Protein AF-A0A6C1P4Z9-F1 (afdb_monomer)

Solvent-accessible surface area (backbone atoms only — not comparable to full-atom values): 5049 Å² total; per-residue (Å²): 137,59,62,70,58,48,37,58,59,47,67,77,78,50,99,60,54,74,67,54,38,50,52,50,30,48,50,66,71,71,47,86,61,90,87,65,86,70,53,73,66,57,48,51,53,52,51,54,56,39,67,70,40,97,60,53,58,44,45,101,84,72,44,72,66,68,82,89,78,55,72,67,59,55,53,64,73,76,104

Foldseek 3Di:
DDLVVQLVVVVPPDPDDSVVSSVVSVCVVPDDDPPDDDDPVRVVVVVVVLVVDPCSQADPVRDGPDDDQDPVNVVVVVD

Structure (mmCIF, N/CA/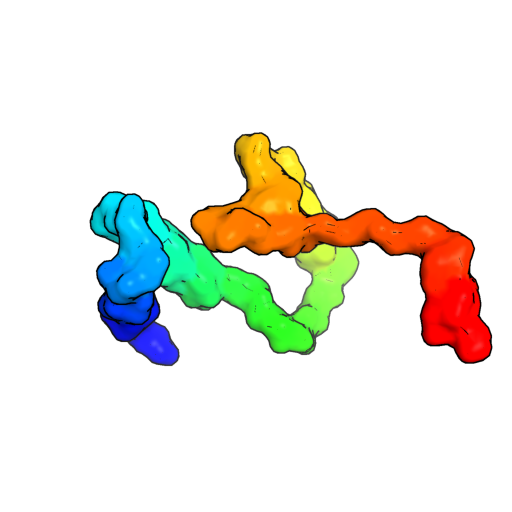C/O backbone):
data_AF-A0A6C1P4Z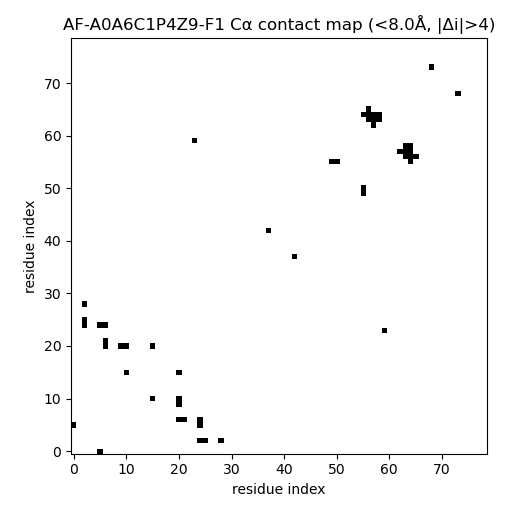9-F1
#
_entry.id   AF-A0A6C1P4Z9-F1
#
loop_
_atom_site.group_PDB
_atom_site.id
_atom_site.type_symbol
_atom_site.label_atom_id
_atom_site.label_alt_id
_atom_site.label_comp_id
_atom_site.label_asym_id
_atom_site.label_entity_id
_atom_site.label_seq_id
_atom_site.pdbx_PDB_ins_code
_atom_site.Cartn_x
_atom_site.Cartn_y
_atom_site.Cartn_z
_atom_site.occupancy
_atom_site.B_iso_or_equiv
_atom_site.auth_seq_id
_atom_site.auth_comp_id
_atom_site.auth_asym_id
_atom_site.auth_atom_id
_atom_site.pdbx_PDB_model_num
ATOM 1 N N . GLU A 1 1 ? 3.770 -0.387 20.682 1.00 52.38 1 GLU A N 1
ATOM 2 C CA . GLU A 1 1 ? 4.342 0.964 20.884 1.00 52.38 1 GLU A CA 1
ATOM 3 C C . GLU A 1 1 ? 3.235 2.015 20.888 1.00 52.38 1 GLU A C 1
ATOM 5 O O . GLU A 1 1 ? 2.213 1.809 20.235 1.00 52.38 1 GLU A O 1
ATOM 10 N N . SER A 1 2 ? 3.383 3.089 21.668 1.00 76.75 2 SER A N 1
ATOM 11 C CA . SER A 1 2 ? 2.355 4.133 21.809 1.00 76.75 2 SER A CA 1
ATOM 12 C C . SER A 1 2 ? 2.380 5.106 20.623 1.00 76.75 2 SER A C 1
ATOM 14 O O . SER A 1 2 ? 3.454 5.505 20.180 1.00 76.75 2 SER A O 1
ATOM 16 N N . ILE A 1 3 ? 1.205 5.544 20.151 1.00 72.25 3 ILE A N 1
ATOM 17 C CA . ILE A 1 3 ? 1.054 6.571 19.091 1.00 72.25 3 ILE A CA 1
ATOM 18 C C . ILE A 1 3 ? 1.859 7.836 19.440 1.00 72.25 3 ILE A C 1
ATOM 20 O O . ILE A 1 3 ? 2.444 8.471 18.566 1.00 72.25 3 ILE A O 1
ATOM 24 N N . LEU A 1 4 ? 1.952 8.156 20.735 1.00 72.50 4 LEU A N 1
ATOM 25 C CA . LEU A 1 4 ? 2.696 9.306 21.247 1.00 72.50 4 LEU A CA 1
ATOM 26 C C . LEU A 1 4 ? 4.205 9.217 20.970 1.00 72.50 4 LEU A C 1
ATOM 28 O O . LEU A 1 4 ? 4.820 10.235 20.667 1.00 72.50 4 LEU A O 1
ATOM 32 N N . GLN A 1 5 ? 4.801 8.020 21.024 1.00 70.94 5 GLN A N 1
ATOM 33 C CA . GLN A 1 5 ? 6.223 7.846 20.698 1.00 70.94 5 GLN A CA 1
ATOM 34 C C . GLN A 1 5 ? 6.482 8.044 19.203 1.00 70.94 5 GLN A C 1
ATOM 36 O O . GLN A 1 5 ? 7.439 8.717 18.830 1.00 70.94 5 GLN A O 1
ATOM 41 N N . GLN A 1 6 ? 5.607 7.519 18.339 1.00 64.19 6 GLN A N 1
ATOM 42 C CA . GLN A 1 6 ? 5.737 7.721 16.893 1.00 64.19 6 GLN A CA 1
ATOM 43 C C . GLN A 1 6 ? 5.586 9.201 16.518 1.00 64.19 6 GLN A C 1
ATOM 45 O O . GLN A 1 6 ? 6.374 9.711 15.726 1.00 64.19 6 GLN A O 1
ATOM 50 N N . PHE A 1 7 ? 4.652 9.922 17.150 1.00 62.34 7 PHE A N 1
ATOM 51 C CA . PHE A 1 7 ? 4.495 11.367 16.960 1.00 62.34 7 PHE A CA 1
ATOM 52 C C . PHE A 1 7 ? 5.784 12.148 17.271 1.00 62.34 7 PHE A C 1
ATOM 54 O O . PHE A 1 7 ? 6.181 13.009 16.486 1.00 62.34 7 PHE A O 1
ATOM 61 N N . GLN A 1 8 ? 6.476 11.816 18.368 1.00 60.88 8 GLN A N 1
ATOM 62 C CA . GLN A 1 8 ? 7.748 12.459 18.719 1.00 60.88 8 GLN A CA 1
ATOM 63 C C . GLN A 1 8 ? 8.895 12.104 17.756 1.00 60.88 8 GLN A C 1
ATOM 65 O O . GLN A 1 8 ? 9.754 12.938 17.472 1.00 60.88 8 GLN A O 1
ATOM 70 N N . ASN A 1 9 ? 8.894 10.908 17.169 1.00 63.56 9 ASN A N 1
ATOM 71 C CA . ASN A 1 9 ? 9.892 10.554 16.156 1.00 63.56 9 ASN A CA 1
ATOM 72 C C . ASN A 1 9 ? 9.700 11.363 14.858 1.00 63.56 9 ASN A C 1
ATOM 74 O O . ASN A 1 9 ? 10.676 11.807 14.250 1.00 63.56 9 ASN A O 1
ATOM 78 N N . PHE A 1 10 ? 8.452 11.632 14.458 1.00 57.59 10 PHE A N 1
ATOM 79 C CA . PHE A 1 10 ? 8.153 12.454 13.279 1.00 57.59 10 PHE A CA 1
ATOM 80 C C . PHE A 1 10 ? 8.378 13.957 13.500 1.00 57.59 10 PHE A C 1
ATOM 82 O O . PHE A 1 10 ? 8.514 14.697 12.524 1.00 57.59 10 PHE A O 1
ATOM 89 N N . THR A 1 11 ? 8.464 14.436 14.749 1.00 55.88 11 THR A N 1
ATOM 90 C CA . THR A 1 11 ? 8.811 15.842 15.025 1.00 55.88 11 THR A CA 1
ATOM 91 C C . THR A 1 11 ? 10.245 16.217 14.650 1.00 55.88 11 THR A C 1
ATOM 93 O O . THR A 1 11 ? 10.486 17.393 14.392 1.00 55.88 11 THR A O 1
ATOM 96 N N . THR A 1 12 ? 11.166 15.255 14.547 1.00 54.06 12 THR A N 1
ATOM 97 C CA . THR A 1 12 ? 12.598 15.531 14.323 1.00 54.06 12 THR A CA 1
ATOM 98 C C . THR A 1 12 ? 13.004 15.500 12.843 1.00 54.06 12 THR A C 1
ATOM 100 O O . THR A 1 12 ? 13.990 16.129 12.472 1.00 54.06 12 THR A O 1
ATOM 103 N N . ALA A 1 13 ? 12.252 14.803 11.981 1.00 55.59 13 ALA A N 1
ATOM 104 C CA . ALA A 1 13 ? 12.684 14.500 10.610 1.00 55.59 13 ALA A CA 1
ATOM 105 C C . ALA A 1 13 ? 11.921 15.241 9.494 1.00 55.59 13 ALA A C 1
ATOM 107 O O . ALA A 1 13 ? 12.442 15.347 8.386 1.00 55.59 13 ALA A O 1
ATOM 108 N N . VAL A 1 14 ? 10.708 15.759 9.742 1.00 58.53 14 VAL A N 1
ATOM 109 C CA . VAL A 1 14 ? 9.865 16.336 8.677 1.00 58.53 14 VAL A CA 1
ATOM 110 C C . VAL A 1 14 ? 9.133 17.592 9.166 1.00 58.53 14 VAL A C 1
ATOM 112 O O . VAL A 1 14 ? 8.536 17.600 10.247 1.00 58.53 14 VAL A O 1
ATOM 115 N N . ARG A 1 15 ? 9.143 18.666 8.360 1.00 64.88 15 ARG A N 1
ATOM 116 C CA . ARG A 1 15 ? 8.349 19.894 8.584 1.00 64.88 15 ARG A CA 1
ATOM 117 C C . ARG A 1 15 ? 6.860 19.660 8.272 1.00 64.88 15 ARG A C 1
ATOM 119 O O . ARG A 1 15 ? 6.286 20.354 7.447 1.00 64.88 15 ARG A O 1
ATOM 126 N N . LEU A 1 16 ? 6.258 18.666 8.918 1.00 70.56 16 LEU A N 1
ATOM 127 C CA . LEU A 1 16 ? 4.825 18.381 8.833 1.00 70.56 16 LEU A CA 1
ATOM 128 C C . LEU A 1 16 ? 4.065 19.148 9.920 1.00 70.56 16 LEU A C 1
ATOM 130 O O . LEU A 1 16 ? 4.557 19.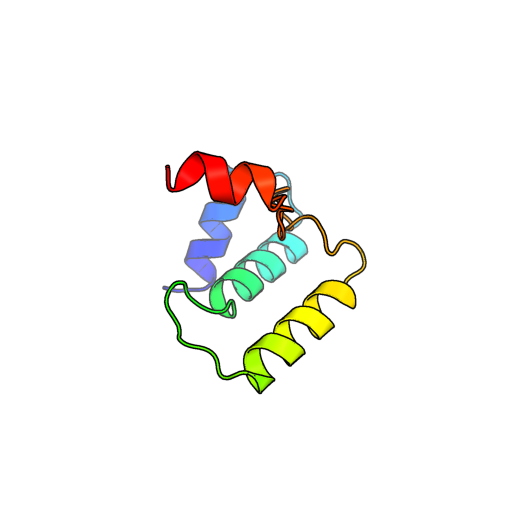305 11.051 1.00 70.56 16 LEU A O 1
ATOM 134 N N . GLY A 1 17 ? 2.852 19.585 9.589 1.00 81.19 17 GLY A N 1
ATOM 135 C CA . GLY A 1 17 ? 1.888 20.112 10.546 1.00 81.19 17 GLY A CA 1
ATOM 136 C C . GLY A 1 17 ? 1.504 19.061 11.595 1.00 81.19 17 GLY A C 1
ATOM 137 O O . GLY A 1 17 ? 1.662 17.856 11.396 1.00 81.19 17 GLY A O 1
ATOM 138 N N . ASN A 1 18 ? 0.986 19.501 12.743 1.00 82.19 18 ASN A N 1
ATOM 139 C CA . ASN A 1 18 ? 0.624 18.584 13.835 1.00 82.19 18 ASN A CA 1
ATOM 140 C C . ASN A 1 18 ? -0.435 17.550 13.409 1.00 82.19 18 ASN A C 1
ATOM 142 O O . ASN A 1 18 ? -0.352 16.389 13.807 1.00 82.19 18 ASN A O 1
ATOM 146 N N . THR A 1 19 ? -1.388 17.949 12.563 1.00 85.25 19 THR A N 1
ATOM 147 C CA . THR A 1 19 ? -2.423 17.060 12.014 1.00 85.25 19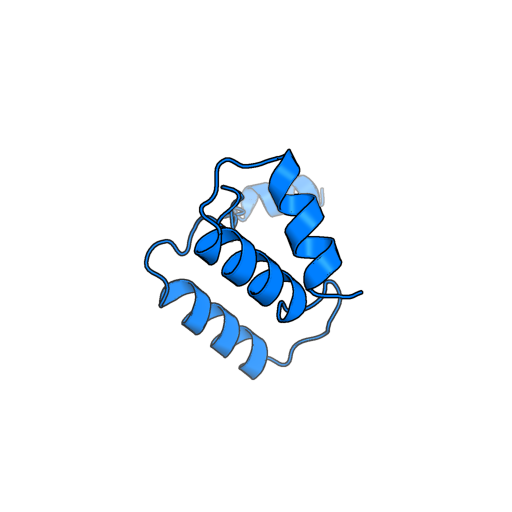 THR A CA 1
ATOM 148 C C . THR A 1 19 ? -1.828 15.975 11.118 1.00 85.25 19 THR A C 1
ATOM 150 O O . THR A 1 19 ? -2.174 14.805 11.256 1.00 85.25 19 THR A O 1
ATOM 153 N N . GLU A 1 20 ? -0.885 16.334 10.249 1.00 84.00 20 GLU A N 1
ATOM 154 C CA . GLU A 1 20 ? -0.210 15.395 9.346 1.00 84.00 20 GLU A CA 1
ATOM 155 C C . GLU A 1 20 ? 0.633 14.382 10.125 1.00 84.00 20 GLU A C 1
ATOM 157 O O . GLU A 1 20 ? 0.603 13.188 9.837 1.00 84.00 20 GLU A O 1
ATOM 162 N N . LYS A 1 21 ? 1.328 14.831 11.178 1.00 84.06 21 LYS A N 1
ATOM 163 C CA . LYS A 1 21 ? 2.086 13.943 12.073 1.00 84.06 21 LYS A CA 1
ATOM 164 C C . LYS A 1 21 ? 1.188 12.930 12.777 1.00 84.06 21 LYS A C 1
ATOM 166 O O . LYS A 1 21 ? 1.568 11.768 12.913 1.00 84.06 21 LYS A O 1
ATOM 171 N N . LEU A 1 22 ? 0.003 13.354 13.219 1.00 87.25 22 LEU A N 1
ATOM 172 C CA . LEU A 1 22 ? -0.975 12.455 13.826 1.00 87.25 22 LEU A CA 1
ATOM 173 C C . LEU A 1 22 ? -1.515 11.446 12.805 1.00 87.25 22 LEU A C 1
ATOM 175 O O . LEU A 1 22 ? -1.553 10.253 13.102 1.00 87.25 22 LEU A O 1
ATOM 179 N N . ALA A 1 23 ? -1.881 11.908 11.607 1.00 88.06 23 ALA A N 1
ATOM 180 C CA . ALA A 1 23 ? -2.342 11.043 10.524 1.00 88.06 23 ALA A CA 1
ATOM 181 C C . ALA A 1 23 ? -1.279 9.998 10.150 1.00 88.06 23 ALA A C 1
ATOM 183 O O . ALA A 1 23 ? -1.595 8.819 10.017 1.00 88.06 23 ALA A O 1
ATOM 184 N N . LEU A 1 24 ? -0.008 10.400 10.082 1.00 88.00 24 LEU A N 1
ATOM 185 C CA . LEU A 1 24 ? 1.112 9.511 9.789 1.00 88.00 24 LEU A CA 1
ATOM 186 C C . LEU A 1 24 ? 1.337 8.468 10.892 1.00 88.00 24 LEU A C 1
ATOM 188 O O . LEU A 1 24 ? 1.568 7.296 10.596 1.00 88.00 24 LEU A O 1
ATOM 192 N N . ALA A 1 25 ? 1.255 8.865 12.165 1.00 87.69 25 ALA A N 1
ATOM 193 C CA . ALA A 1 25 ? 1.359 7.933 13.288 1.00 87.69 25 ALA A CA 1
ATOM 194 C C . ALA A 1 25 ? 0.189 6.937 13.314 1.00 87.69 25 ALA A C 1
ATOM 196 O O . ALA A 1 25 ? 0.380 5.755 13.601 1.00 87.69 25 ALA A O 1
ATOM 197 N N . LEU A 1 26 ? -1.021 7.392 12.976 1.00 88.69 26 LEU A N 1
ATOM 198 C CA . LEU A 1 26 ? -2.180 6.516 12.847 1.00 88.69 26 LEU A CA 1
ATOM 199 C C . LEU A 1 26 ? -1.993 5.529 11.690 1.00 88.69 26 LEU A C 1
ATOM 201 O O . LEU A 1 26 ? -2.102 4.327 11.916 1.00 88.69 26 LEU A O 1
ATOM 205 N N . ALA A 1 27 ? -1.632 6.023 10.503 1.00 89.94 27 ALA A N 1
ATOM 206 C CA 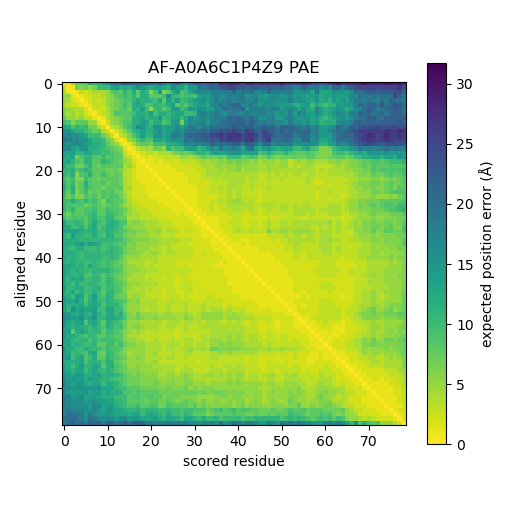. ALA A 1 27 ? -1.412 5.209 9.312 1.00 89.94 27 ALA A CA 1
ATOM 207 C C . ALA A 1 27 ? -0.350 4.126 9.548 1.00 89.94 27 ALA A C 1
ATOM 209 O O . ALA A 1 27 ? -0.580 2.964 9.229 1.00 89.94 27 ALA A O 1
ATOM 210 N N . ASN A 1 28 ? 0.777 4.467 10.185 1.00 87.94 28 ASN A N 1
ATOM 211 C CA . ASN A 1 28 ? 1.811 3.484 10.529 1.00 87.94 28 ASN A CA 1
ATOM 212 C C . ASN A 1 28 ? 1.318 2.426 11.523 1.00 87.94 28 ASN A C 1
ATOM 214 O O . ASN A 1 28 ? 1.722 1.269 11.439 1.00 87.94 28 ASN A O 1
ATOM 218 N N . LYS A 1 29 ? 0.453 2.804 12.471 1.00 88.81 29 LYS A N 1
ATOM 219 C CA . LYS A 1 29 ? -0.096 1.868 13.457 1.00 88.81 29 LYS A CA 1
ATOM 220 C C . LYS A 1 29 ? -1.151 0.931 12.861 1.00 88.81 29 LYS A C 1
ATOM 222 O O . LYS A 1 29 ? -1.267 -0.199 13.328 1.00 88.81 29 LYS A O 1
ATOM 227 N N . THR A 1 30 ? -1.933 1.396 11.890 1.00 89.94 30 THR A N 1
ATOM 228 C CA . THR A 1 30 ? -3.007 0.612 11.256 1.00 89.94 30 THR A CA 1
ATOM 229 C C . THR A 1 30 ? -2.561 -0.114 9.990 1.00 89.94 30 THR A C 1
ATOM 231 O O . THR A 1 30 ? -3.323 -0.922 9.467 1.00 89.94 30 THR A O 1
ATOM 234 N N . ALA A 1 31 ? -1.359 0.169 9.485 1.00 91.94 31 ALA A N 1
ATOM 235 C CA . ALA A 1 31 ? -0.819 -0.464 8.292 1.00 91.94 31 ALA A CA 1
ATOM 236 C C . ALA A 1 31 ? -0.746 -1.991 8.430 1.00 91.94 31 ALA A C 1
ATOM 238 O O . ALA A 1 31 ? -0.472 -2.539 9.502 1.00 91.94 31 ALA A O 1
ATOM 239 N N . ILE A 1 32 ? -0.935 -2.678 7.302 1.00 93.00 32 ILE A N 1
ATOM 240 C CA . ILE A 1 32 ? -0.720 -4.120 7.205 1.00 93.00 32 ILE A CA 1
ATOM 241 C C . ILE A 1 32 ? 0.765 -4.405 7.494 1.00 93.00 32 ILE A C 1
ATOM 243 O O . ILE A 1 32 ? 1.637 -3.886 6.790 1.00 93.00 32 ILE A O 1
ATOM 247 N N . PRO A 1 33 ? 1.092 -5.213 8.520 1.00 90.94 33 PRO A N 1
ATOM 248 C CA . PRO A 1 33 ? 2.476 -5.483 8.866 1.00 90.94 33 PRO A CA 1
ATOM 249 C C . PRO A 1 33 ? 3.134 -6.379 7.816 1.00 90.94 33 PRO A C 1
ATOM 251 O O . PRO A 1 33 ? 2.505 -7.253 7.212 1.00 90.94 33 PRO A O 1
ATOM 254 N N . ARG A 1 34 ? 4.444 -6.197 7.636 1.00 91.94 34 ARG A N 1
ATOM 255 C CA . ARG A 1 34 ? 5.240 -7.033 6.730 1.00 91.94 34 ARG A CA 1
ATOM 256 C C . ARG A 1 34 ? 5.133 -8.505 7.125 1.00 91.94 34 ARG A C 1
ATOM 258 O O . ARG A 1 34 ? 5.241 -8.845 8.299 1.00 91.94 34 ARG A O 1
ATOM 265 N N . GLY A 1 35 ? 4.961 -9.370 6.129 1.00 92.62 35 GLY A N 1
ATOM 266 C CA . GLY A 1 35 ? 4.869 -10.817 6.329 1.00 92.62 35 GLY A CA 1
ATOM 267 C C . GLY A 1 35 ? 3.493 -11.324 6.773 1.00 92.62 35 GLY A C 1
ATOM 268 O O . GLY A 1 35 ? 3.329 -12.538 6.895 1.00 92.62 35 GLY A O 1
ATOM 269 N N . LYS A 1 36 ? 2.491 -10.449 6.971 1.00 95.31 36 LYS A N 1
ATOM 270 C CA . LYS A 1 36 ? 1.099 -10.898 7.109 1.00 95.31 36 LYS A CA 1
ATOM 271 C C . LYS A 1 36 ? 0.676 -11.580 5.803 1.00 95.31 36 LYS A C 1
ATOM 273 O O . LYS A 1 36 ? 0.778 -10.981 4.736 1.00 95.31 36 LYS A O 1
ATOM 278 N N . ARG A 1 37 ? 0.199 -12.825 5.893 1.00 96.38 37 ARG A N 1
ATOM 279 C CA . ARG A 1 37 ? -0.475 -13.491 4.770 1.00 96.38 37 ARG A CA 1
ATOM 280 C C . ARG A 1 37 ? -1.841 -12.849 4.570 1.00 96.38 37 ARG A C 1
ATOM 282 O O . ARG A 1 37 ? -2.567 -12.683 5.548 1.00 96.38 37 ARG A O 1
ATOM 289 N N . LEU A 1 38 ? -2.145 -12.503 3.328 1.00 96.31 38 LEU A N 1
ATOM 290 C CA . LEU A 1 38 ? -3.435 -11.963 2.922 1.00 96.31 38 LEU A CA 1
ATOM 291 C C . LEU A 1 38 ? -4.206 -13.031 2.146 1.00 96.31 38 LEU A C 1
ATOM 293 O O . LEU A 1 38 ? -3.586 -13.856 1.467 1.00 96.31 38 LEU A O 1
ATOM 297 N N . SER A 1 39 ? -5.531 -13.031 2.271 1.00 97.88 39 SER A N 1
ATOM 298 C CA . SER A 1 39 ? -6.400 -13.730 1.320 1.00 97.88 39 SER A CA 1
ATOM 299 C C . SER A 1 39 ? -6.446 -12.989 -0.020 1.00 97.88 39 SER A C 1
ATOM 301 O O . SER A 1 39 ? -6.067 -11.820 -0.102 1.00 97.88 39 SER A O 1
ATOM 303 N N . ASP A 1 40 ? -6.941 -13.654 -1.063 1.00 97.75 40 ASP A N 1
ATOM 304 C CA . ASP A 1 40 ? -7.123 -13.029 -2.380 1.00 97.75 40 ASP A CA 1
ATOM 305 C C . ASP A 1 40 ? -8.049 -11.803 -2.298 1.00 97.75 40 ASP A C 1
ATOM 307 O O . ASP A 1 40 ? -7.711 -10.737 -2.803 1.00 97.75 40 ASP A O 1
ATOM 311 N N . GLU A 1 41 ? -9.141 -11.909 -1.536 1.00 97.69 41 GLU A N 1
ATOM 312 C CA . GLU A 1 41 ? -10.066 -10.800 -1.272 1.00 97.69 41 GLU A CA 1
ATOM 313 C C . GLU A 1 41 ? -9.391 -9.636 -0.520 1.00 97.69 41 GLU A C 1
ATOM 315 O O . GLU A 1 41 ? -9.573 -8.473 -0.876 1.00 97.69 41 GLU A O 1
ATOM 320 N N . GLU A 1 42 ? -8.557 -9.916 0.493 1.00 96.31 42 GLU A N 1
ATOM 321 C CA . GLU A 1 42 ? -7.804 -8.868 1.199 1.00 96.31 42 GLU A CA 1
ATOM 322 C C . GLU A 1 42 ? -6.802 -8.159 0.269 1.00 96.31 42 GLU A C 1
ATOM 324 O O . GLU A 1 42 ? -6.555 -6.962 0.434 1.00 96.31 42 GLU A O 1
ATOM 329 N N . MET A 1 43 ? -6.214 -8.880 -0.693 1.00 96.25 43 MET A N 1
ATOM 330 C CA . MET A 1 43 ? -5.304 -8.301 -1.683 1.00 96.25 43 MET A CA 1
ATOM 331 C C . MET A 1 43 ? -6.042 -7.403 -2.680 1.00 96.25 43 MET A C 1
ATOM 333 O O . MET A 1 43 ? -5.562 -6.304 -2.955 1.00 96.25 43 MET A O 1
ATOM 337 N N . GLU A 1 44 ? -7.203 -7.830 -3.182 1.00 97.44 44 GLU A N 1
ATOM 338 C CA . GLU A 1 44 ? -8.042 -7.022 -4.078 1.00 97.44 44 GLU A CA 1
ATOM 339 C C . GLU A 1 44 ? -8.489 -5.725 -3.395 1.00 97.44 44 GLU A C 1
ATOM 341 O O . GLU A 1 44 ? -8.230 -4.636 -3.908 1.00 97.44 44 GLU A O 1
ATOM 346 N N . ILE A 1 45 ? -9.031 -5.823 -2.175 1.00 96.81 45 ILE A N 1
ATOM 347 C CA . ILE A 1 45 ? -9.464 -4.655 -1.393 1.00 96.81 45 ILE A CA 1
ATOM 348 C C . ILE A 1 45 ? -8.304 -3.678 -1.161 1.00 96.81 45 ILE A C 1
ATOM 350 O O . ILE A 1 45 ? -8.491 -2.463 -1.235 1.00 96.81 45 ILE A O 1
ATOM 354 N N . LEU A 1 46 ? -7.099 -4.184 -0.877 1.00 95.12 46 LEU A N 1
ATOM 355 C CA . LEU A 1 46 ? -5.919 -3.342 -0.673 1.00 95.12 46 LEU A CA 1
ATOM 356 C C . LEU A 1 46 ? -5.559 -2.551 -1.938 1.00 95.12 46 LEU A C 1
ATOM 358 O O . LEU A 1 46 ? -5.225 -1.367 -1.851 1.00 95.12 46 LEU A O 1
ATOM 362 N N . ILE A 1 47 ? -5.612 -3.204 -3.099 1.00 95.00 47 ILE A N 1
ATOM 363 C CA . ILE A 1 47 ? -5.322 -2.579 -4.391 1.00 95.00 47 ILE A CA 1
ATOM 364 C C . ILE A 1 47 ? -6.380 -1.518 -4.713 1.00 95.00 47 ILE A C 1
ATOM 366 O O . ILE A 1 47 ? -6.022 -0.393 -5.068 1.00 95.00 47 ILE A O 1
ATOM 370 N N . ASP A 1 48 ? -7.659 -1.829 -4.510 1.00 96.44 48 ASP A N 1
ATOM 371 C CA . ASP A 1 48 ? -8.760 -0.891 -4.740 1.00 96.44 48 ASP A CA 1
ATOM 372 C C . ASP A 1 48 ? -8.636 0.359 -3.859 1.00 96.44 48 ASP A C 1
ATOM 374 O O . ASP A 1 48 ? -8.749 1.489 -4.337 1.00 96.44 48 ASP A O 1
ATOM 378 N N . GLN A 1 49 ? -8.333 0.175 -2.570 1.00 94.44 49 GLN A N 1
ATOM 379 C CA . GLN A 1 49 ? -8.115 1.280 -1.633 1.00 94.44 49 GLN A CA 1
ATOM 380 C C . GLN A 1 49 ? -6.911 2.145 -2.015 1.00 94.44 49 GLN A C 1
ATOM 382 O O . GLN A 1 49 ? -6.973 3.371 -1.888 1.00 94.44 49 GLN A O 1
ATOM 387 N N . LEU A 1 50 ? -5.824 1.528 -2.492 1.00 94.69 50 LEU A N 1
ATOM 388 C CA . LEU A 1 50 ? -4.645 2.256 -2.948 1.00 94.69 50 LEU A CA 1
ATOM 389 C C . LEU A 1 50 ? -4.997 3.166 -4.127 1.00 94.69 50 LEU A C 1
ATOM 391 O O . LEU A 1 50 ? -4.677 4.351 -4.090 1.00 94.69 50 LEU A O 1
ATOM 395 N N . PHE A 1 51 ? -5.687 2.642 -5.143 1.00 94.88 51 PHE A N 1
ATOM 396 C CA . PHE A 1 51 ? -6.038 3.408 -6.342 1.00 94.88 51 PHE A CA 1
ATOM 397 C C . PHE A 1 51 ? -7.207 4.384 -6.151 1.00 94.88 51 PHE A C 1
ATOM 399 O O . PHE A 1 51 ? -7.385 5.276 -6.978 1.00 94.88 51 PHE A O 1
ATOM 406 N N . ALA A 1 52 ? -7.952 4.282 -5.047 1.00 95.25 52 ALA A N 1
ATOM 407 C CA . ALA A 1 52 ? -8.928 5.289 -4.634 1.00 95.25 52 ALA A CA 1
ATOM 408 C C . ALA A 1 52 ? -8.287 6.553 -4.017 1.00 95.25 52 ALA A C 1
ATOM 410 O O . ALA A 1 52 ? -8.972 7.560 -3.828 1.00 95.25 52 ALA A O 1
ATOM 411 N N . CYS A 1 53 ? -6.993 6.518 -3.681 1.00 92.62 53 CYS A N 1
ATOM 412 C CA . CYS A 1 53 ? -6.268 7.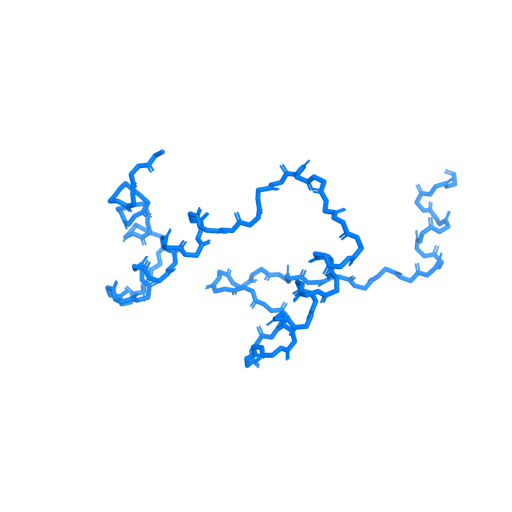670 -3.148 1.00 92.62 53 CYS A CA 1
ATOM 413 C C . CYS A 1 53 ? -5.883 8.666 -4.259 1.00 92.62 53 CYS A C 1
ATOM 415 O O . CYS A 1 53 ? -5.594 8.272 -5.384 1.00 92.62 53 CYS A O 1
ATOM 417 N N . GLU A 1 54 ? -5.783 9.960 -3.927 1.00 91.44 54 GLU A N 1
ATOM 418 C CA . GLU A 1 54 ? -5.377 11.004 -4.890 1.00 91.44 54 GLU A CA 1
ATOM 419 C C . GLU A 1 54 ? -3.964 10.785 -5.459 1.00 91.44 54 GLU A C 1
ATOM 421 O O . GLU A 1 54 ? -3.706 11.052 -6.631 1.00 91.44 54 GLU A O 1
ATOM 426 N N . HIS A 1 55 ? -3.047 10.288 -4.626 1.00 90.69 55 HIS A N 1
ATOM 427 C CA . HIS A 1 55 ? -1.644 10.062 -4.974 1.00 90.69 55 HIS A CA 1
ATOM 428 C C . HIS A 1 55 ? -1.274 8.592 -4.712 1.00 90.69 55 HIS A C 1
ATOM 430 O O . HIS A 1 55 ? -0.613 8.293 -3.721 1.00 90.69 55 HIS A O 1
ATOM 436 N N . PRO A 1 56 ? -1.692 7.647 -5.574 1.00 92.94 56 PRO A N 1
ATOM 437 C CA . PRO A 1 56 ? -1.577 6.216 -5.291 1.00 92.94 56 PRO A CA 1
ATOM 438 C C . PRO A 1 56 ? -0.156 5.672 -5.469 1.00 92.94 56 PRO A C 1
ATOM 440 O O . PRO A 1 56 ? 0.120 4.561 -5.031 1.00 92.94 56 PRO A O 1
ATOM 443 N N . TYR A 1 57 ? 0.746 6.422 -6.113 1.00 93.50 57 TYR A N 1
ATOM 444 C CA . TYR A 1 57 ? 2.095 5.971 -6.487 1.00 93.50 57 TYR A CA 1
ATOM 445 C C . TYR A 1 57 ? 3.182 6.304 -5.456 1.00 93.50 57 TYR A C 1
ATOM 447 O O . TYR A 1 57 ? 4.280 5.751 -5.530 1.00 93.50 57 TYR A O 1
ATOM 455 N N . PHE A 1 58 ? 2.893 7.195 -4.504 1.00 91.81 58 PHE A N 1
ATOM 456 C CA . PHE A 1 58 ? 3.849 7.654 -3.499 1.00 91.81 58 PHE A CA 1
ATOM 457 C C . PHE A 1 58 ? 3.203 7.690 -2.117 1.00 91.81 58 PHE A C 1
ATOM 459 O O . PHE A 1 58 ? 2.066 8.130 -1.963 1.00 91.81 58 PHE A O 1
ATOM 466 N N . ASP A 1 59 ? 3.942 7.251 -1.103 1.00 88.25 59 ASP A N 1
ATOM 467 C CA . ASP A 1 59 ? 3.529 7.407 0.286 1.00 88.25 59 ASP A CA 1
ATOM 468 C C . ASP A 1 59 ? 3.768 8.854 0.783 1.00 88.25 59 ASP A C 1
ATOM 470 O O . ASP A 1 59 ? 4.468 9.641 0.135 1.00 88.25 59 ASP A O 1
ATOM 474 N N . PRO A 1 60 ? 3.249 9.230 1.966 1.00 84.19 60 PRO A N 1
ATOM 475 C CA . PRO A 1 60 ? 3.489 10.554 2.551 1.00 84.19 60 PRO A CA 1
ATOM 476 C C . PRO A 1 60 ? 4.965 10.877 2.860 1.00 84.19 60 PRO A C 1
ATOM 478 O O . PRO A 1 60 ? 5.287 12.014 3.195 1.00 84.19 60 PRO A O 1
ATOM 481 N N . MET A 1 61 ? 5.869 9.892 2.788 1.00 83.25 61 MET A N 1
ATOM 482 C CA . MET A 1 61 ? 7.323 10.053 2.916 1.00 83.25 61 MET A CA 1
ATOM 483 C C . MET A 1 61 ? 8.040 10.033 1.554 1.00 83.25 61 MET A C 1
ATOM 485 O O . MET A 1 61 ? 9.270 9.948 1.514 1.00 83.25 61 MET A O 1
ATOM 489 N N . ASN A 1 62 ? 7.291 10.128 0.451 1.00 84.81 62 ASN A N 1
ATOM 490 C CA . ASN A 1 62 ? 7.772 10.118 -0.927 1.00 84.81 62 ASN A CA 1
ATOM 491 C C . ASN A 1 62 ? 8.458 8.806 -1.360 1.00 84.81 62 ASN A C 1
ATOM 493 O O . ASN A 1 62 ? 9.355 8.805 -2.207 1.00 84.81 62 ASN A O 1
ATOM 497 N N . LYS A 1 63 ? 8.060 7.676 -0.772 1.00 88.62 63 LYS A N 1
ATOM 498 C CA . LYS A 1 63 ? 8.495 6.337 -1.184 1.00 88.62 63 LYS A CA 1
ATOM 499 C C . LYS A 1 63 ? 7.503 5.750 -2.186 1.00 88.62 63 LYS A C 1
ATOM 501 O O . LYS A 1 63 ? 6.300 5.924 -2.000 1.00 88.62 63 LYS A O 1
ATOM 506 N N . PRO A 1 64 ? 7.974 5.026 -3.213 1.00 93.62 64 PRO A N 1
ATOM 507 C CA . PRO A 1 64 ? 7.083 4.384 -4.170 1.00 93.62 64 PRO A CA 1
ATOM 508 C C . PRO A 1 64 ? 6.243 3.298 -3.488 1.00 93.62 64 PRO A C 1
ATOM 510 O O . PRO A 1 64 ? 6.772 2.474 -2.737 1.00 93.62 64 PRO A O 1
ATOM 513 N N . THR A 1 65 ? 4.941 3.291 -3.763 1.00 93.75 65 THR A N 1
ATOM 514 C CA . THR A 1 65 ? 3.988 2.274 -3.271 1.00 93.75 65 THR A CA 1
ATOM 515 C C . THR A 1 65 ? 3.976 1.025 -4.148 1.00 93.75 65 THR A C 1
ATOM 517 O O . THR A 1 65 ? 3.781 -0.080 -3.647 1.00 93.75 65 THR A O 1
ATOM 520 N N . ILE A 1 66 ? 4.228 1.194 -5.447 1.00 93.12 66 ILE A N 1
ATOM 521 C CA . ILE A 1 66 ? 4.287 0.128 -6.446 1.00 93.12 66 ILE A CA 1
ATOM 522 C C . ILE A 1 66 ? 5.544 0.275 -7.302 1.00 93.12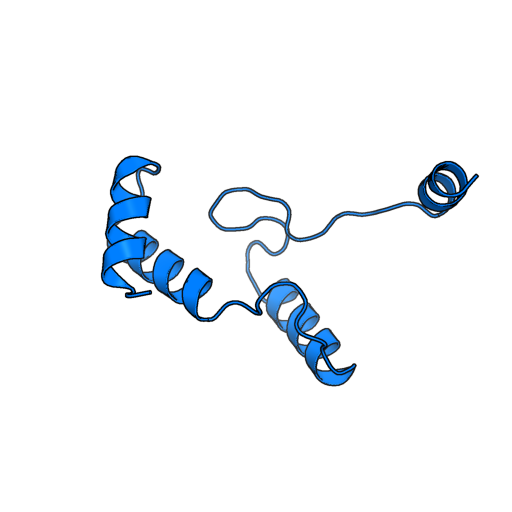 66 ILE A C 1
ATOM 524 O O . ILE A 1 66 ? 6.045 1.377 -7.523 1.00 93.12 66 ILE A O 1
ATOM 528 N N . ILE A 1 67 ? 6.039 -0.85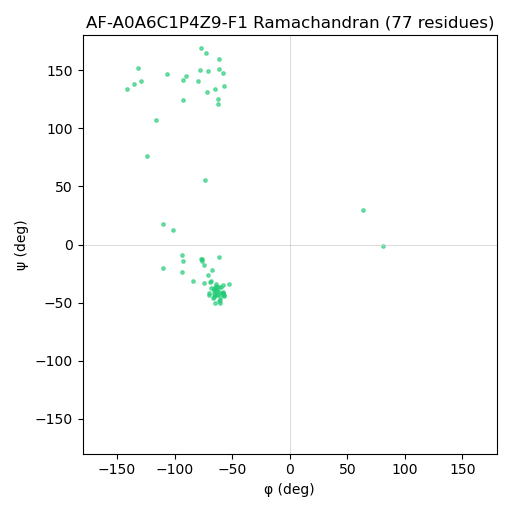0 -7.811 1.00 92.00 67 ILE A N 1
ATOM 529 C CA . ILE A 1 67 ? 7.125 -0.897 -8.790 1.00 92.00 67 ILE A CA 1
ATOM 530 C C . ILE A 1 67 ? 6.693 -1.770 -9.965 1.00 92.00 67 ILE A C 1
ATOM 532 O O . ILE A 1 67 ? 6.041 -2.796 -9.777 1.00 92.00 67 ILE A O 1
ATOM 536 N N . TYR A 1 68 ? 7.055 -1.361 -11.176 1.00 91.69 68 TYR A N 1
ATOM 537 C CA . TYR A 1 68 ? 6.849 -2.167 -12.372 1.00 91.69 68 TYR A CA 1
ATOM 538 C C . TYR A 1 68 ? 8.103 -2.993 -12.634 1.00 91.69 68 TYR A C 1
ATOM 540 O O . TYR A 1 68 ? 9.189 -2.431 -12.753 1.00 91.69 68 TYR A O 1
ATOM 548 N N . ILE A 1 69 ? 7.947 -4.313 -12.721 1.00 93.12 69 ILE A N 1
ATOM 549 C CA . ILE A 1 69 ? 9.040 -5.231 -13.043 1.00 93.12 69 ILE A CA 1
ATOM 550 C C . ILE A 1 69 ? 8.695 -5.905 -14.379 1.00 93.12 69 ILE A C 1
ATOM 552 O O . ILE A 1 69 ? 7.786 -6.739 -14.417 1.00 93.12 69 ILE A O 1
ATOM 556 N N . PRO A 1 70 ? 9.371 -5.547 -15.488 1.00 95.19 70 PRO A N 1
ATOM 557 C CA . PRO A 1 70 ? 9.174 -6.197 -16.778 1.00 95.19 70 PRO A CA 1
ATOM 558 C C . PRO A 1 70 ? 9.538 -7.684 -16.723 1.00 95.19 70 PRO A C 1
ATOM 560 O O . PRO A 1 70 ? 10.458 -8.086 -16.012 1.00 95.19 70 PRO A O 1
ATOM 563 N N . LEU A 1 71 ? 8.889 -8.500 -17.557 1.00 94.31 71 LEU A N 1
ATOM 564 C CA . LEU A 1 71 ? 9.171 -9.940 -17.628 1.00 94.31 71 LEU A CA 1
ATOM 565 C C . LEU A 1 71 ? 10.636 -10.254 -17.970 1.00 94.31 71 LEU A C 1
ATOM 567 O O . LEU A 1 71 ? 11.180 -11.223 -17.450 1.00 94.31 71 LEU A O 1
ATOM 571 N N . GLU A 1 72 ? 11.282 -9.444 -18.811 1.00 95.25 72 GLU A N 1
ATOM 572 C CA . GLU A 1 72 ? 12.703 -9.62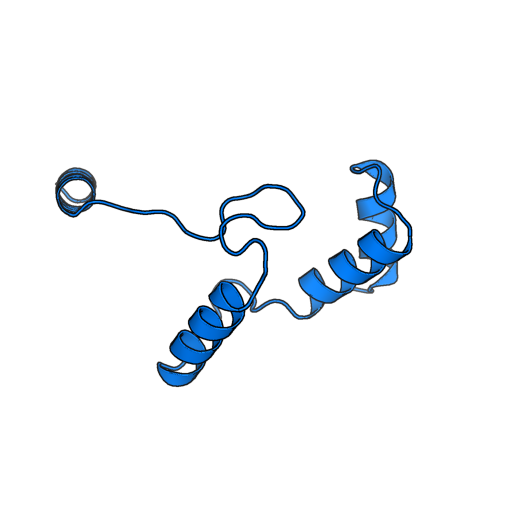5 -19.137 1.00 95.25 72 GLU A CA 1
ATOM 573 C C . GLU A 1 72 ? 13.606 -9.396 -17.916 1.00 95.25 72 GLU A C 1
ATOM 575 O O . GLU A 1 72 ? 14.520 -10.179 -17.676 1.00 95.25 72 GLU A O 1
ATOM 580 N N . GLU A 1 73 ? 13.288 -8.413 -17.065 1.00 94.94 73 GLU A N 1
ATOM 581 C CA . GLU A 1 73 ? 14.032 -8.179 -15.821 1.00 94.94 73 GLU A CA 1
ATOM 582 C C . GLU A 1 73 ? 13.863 -9.343 -14.835 1.00 94.94 73 GLU A C 1
ATOM 584 O O . GLU A 1 73 ? 14.813 -9.743 -14.161 1.00 94.94 73 GLU A O 1
ATOM 589 N N . ILE A 1 74 ? 12.660 -9.926 -14.767 1.00 94.06 74 ILE A N 1
ATOM 590 C CA . ILE A 1 74 ? 12.422 -11.132 -13.967 1.00 94.06 74 ILE A CA 1
ATOM 591 C C . ILE A 1 74 ? 13.304 -12.275 -14.479 1.00 94.06 74 ILE A C 1
ATOM 593 O O . ILE A 1 74 ? 13.986 -12.913 -13.681 1.00 94.06 74 ILE A O 1
ATOM 597 N N . LYS A 1 75 ? 13.336 -12.520 -15.796 1.00 93.81 75 LYS A N 1
ATOM 598 C CA . LYS A 1 75 ? 14.165 -13.584 -16.386 1.00 93.81 75 LYS A CA 1
ATOM 599 C C . LYS A 1 75 ? 15.650 -13.408 -16.065 1.00 93.81 75 LYS A C 1
ATOM 601 O O . LYS A 1 75 ? 16.300 -14.393 -15.731 1.00 93.81 75 LYS A O 1
ATOM 606 N N . ASP A 1 76 ? 16.168 -12.184 -16.132 1.00 95.19 76 ASP A N 1
ATOM 607 C CA . ASP A 1 76 ? 17.581 -11.906 -15.853 1.00 95.19 76 ASP A CA 1
ATOM 608 C C . ASP A 1 76 ? 17.947 -12.085 -14.369 1.00 95.19 76 ASP A C 1
ATOM 610 O O . ASP A 1 76 ? 19.054 -12.522 -14.062 1.00 95.19 76 ASP A O 1
ATOM 614 N N . ARG A 1 77 ? 17.027 -11.807 -13.433 1.00 91.62 77 ARG A N 1
ATOM 615 C CA . ARG A 1 77 ? 17.267 -11.950 -11.979 1.00 91.62 77 ARG A CA 1
ATOM 616 C C . ARG A 1 77 ? 17.360 -13.399 -11.493 1.00 91.62 77 ARG A C 1
ATOM 618 O O . ARG A 1 77 ? 17.968 -13.637 -10.453 1.00 91.62 77 ARG A O 1
ATOM 625 N N . PHE A 1 78 ? 16.726 -14.338 -12.193 1.00 90.56 78 PHE A N 1
ATOM 626 C CA . PHE A 1 78 ? 16.669 -15.759 -11.816 1.00 90.56 78 PHE A CA 1
ATOM 627 C C . PHE A 1 78 ? 17.490 -16.662 -12.751 1.00 90.56 78 PHE A C 1
ATOM 629 O O . PHE A 1 78 ? 17.266 -17.873 -12.783 1.00 90.56 78 PHE A O 1
ATOM 636 N N . ARG A 1 79 ? 18.404 -16.070 -13.525 1.00 70.12 79 ARG A N 1
ATOM 637 C CA . ARG A 1 79 ? 19.312 -16.773 -14.432 1.00 70.12 79 ARG A CA 1
ATOM 638 C C . ARG A 1 79 ? 20.570 -17.277 -13.734 1.00 70.12 79 ARG A C 1
ATOM 640 O O . ARG A 1 79 ? 21.028 -16.613 -12.779 1.00 70.12 79 ARG A O 1
#

Nearest PDB structures (foldseek):
  3gab-assembly3_D-2  TM=5.458E-01  e=5.791E-02  Bacillus subtilis
  3kdk-assembly1_B  TM=5.400E-01  e=1.052E-01  Bacillus subtilis
  3kdg-assembly1_B  TM=5.395E-01  e=2.846E-01  Bacillus subtilis
  3kdg-assembly1_A  TM=4.937E-01  e=2.333E-01  Bacillus subtilis
  3ncv-assembly1_A  TM=6.480E-01  e=2.379E+00  Neisseria gonorrhoeae FA 1090

Mean predicted aligned error: 7.43 Å

Sequence (79 aa):
ESILQQFQNFTTAVRLGNTEKLALALANKTAIPRGKRLSDEEMEILIDQLFACEHPYFDPMNKPTIIYIPLEEIKDRFR

Secondary structure (DSSP, 8-state):
--HHHHHHHHHHH----HHHHHHHHHHHHHSPPTT----HHHHHHHHHHHHTSSSTTB-TTS-BS-----HHHHHHHT-

pLDDT: mean 85.76, std 12.59, range [52.38, 97.88]

Radius of gyration: 16.31 Å; Cα contacts (8 Å, |Δi|>4): 26; chains: 1; bounding box: 29×37×41 Å